Protein AF-A0A5P9XST9-F1 (afdb_monomer)

Structure (mmCIF, N/CA/C/O backbone):
data_AF-A0A5P9XST9-F1
#
_entry.id   AF-A0A5P9XST9-F1
#
loop_
_atom_site.group_PDB
_atom_site.id
_atom_site.type_symbol
_atom_site.label_atom_id
_atom_site.label_alt_id
_atom_site.label_comp_id
_atom_site.label_asym_id
_atom_site.label_entity_id
_atom_site.label_seq_id
_atom_site.pdbx_PDB_ins_code
_atom_site.Cartn_x
_atom_site.Cartn_y
_atom_site.Cartn_z
_atom_site.occupancy
_atom_site.B_iso_or_equiv
_atom_site.auth_seq_id
_atom_site.auth_comp_id
_atom_site.auth_asym_id
_atom_site.auth_atom_id
_atom_site.pdbx_PDB_model_num
ATOM 1 N N . MET A 1 1 ? 16.302 7.491 -11.126 1.00 57.56 1 MET A N 1
ATOM 2 C CA . MET A 1 1 ? 14.990 8.087 -11.489 1.00 57.56 1 MET A CA 1
ATOM 3 C C . MET A 1 1 ? 14.268 7.096 -12.395 1.00 57.56 1 MET A C 1
ATOM 5 O O . MET A 1 1 ? 14.955 6.496 -13.204 1.00 57.56 1 MET A O 1
ATOM 9 N N . LEU A 1 2 ? 12.957 6.870 -12.250 1.00 70.94 2 LEU A N 1
ATOM 10 C CA . LEU A 1 2 ? 12.174 5.710 -12.753 1.00 70.94 2 LEU A CA 1
ATOM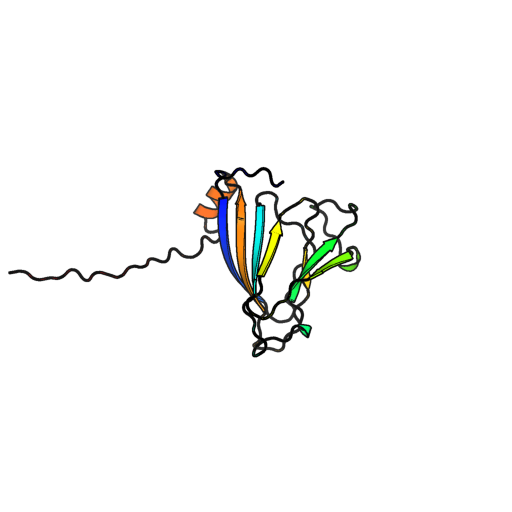 11 C C . LEU A 1 2 ? 12.176 5.443 -14.285 1.00 70.94 2 LEU A C 1
ATOM 13 O O . LEU A 1 2 ? 11.346 4.679 -14.777 1.00 70.94 2 LEU A O 1
ATOM 17 N N . GLY A 1 3 ? 13.077 6.047 -15.062 1.00 75.06 3 GLY A N 1
ATOM 18 C CA . GLY A 1 3 ? 13.187 5.858 -16.509 1.00 75.06 3 GLY A CA 1
ATOM 19 C C . GLY A 1 3 ? 11.955 6.357 -17.258 1.00 75.06 3 GLY A C 1
ATOM 20 O O . GLY A 1 3 ? 11.560 5.754 -18.251 1.00 75.06 3 GLY A O 1
ATOM 21 N N . LEU A 1 4 ? 11.301 7.395 -16.732 1.00 79.44 4 LEU A N 1
ATOM 22 C CA . LEU A 1 4 ? 10.129 8.027 -17.329 1.00 79.44 4 LEU A CA 1
ATOM 23 C C . LEU A 1 4 ? 10.521 9.398 -17.871 1.00 79.44 4 LEU A C 1
ATOM 25 O O . LEU A 1 4 ? 11.220 10.161 -17.207 1.00 79.44 4 LEU A O 1
ATOM 29 N N . THR A 1 5 ? 10.040 9.709 -19.066 1.00 82.00 5 THR A N 1
ATOM 30 C CA . THR A 1 5 ? 10.065 11.053 -19.652 1.00 82.00 5 THR A CA 1
ATOM 31 C C . THR A 1 5 ? 8.706 11.727 -19.460 1.00 82.00 5 THR A C 1
ATOM 33 O O . THR A 1 5 ? 7.706 11.053 -19.208 1.00 82.00 5 THR A O 1
ATOM 36 N N . SER A 1 6 ? 8.630 13.045 -19.660 1.00 80.44 6 SER A N 1
ATOM 37 C CA . SER A 1 6 ? 7.373 13.811 -19.573 1.00 80.44 6 SER A CA 1
ATOM 38 C 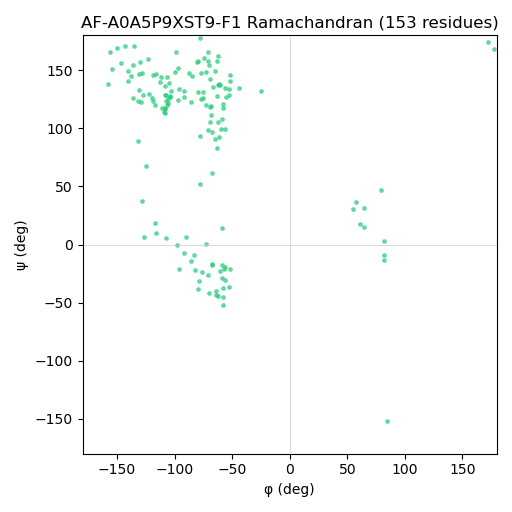C . SER A 1 6 ? 6.275 13.345 -20.540 1.00 80.44 6 SER A C 1
ATOM 40 O O . SER A 1 6 ? 5.108 13.660 -20.339 1.00 80.44 6 SER A O 1
ATOM 42 N N . ARG A 1 7 ? 6.634 12.585 -21.583 1.00 83.19 7 ARG A N 1
ATOM 43 C CA . ARG A 1 7 ? 5.706 12.028 -22.579 1.00 83.19 7 ARG A CA 1
ATOM 44 C C . ARG A 1 7 ? 5.494 10.522 -22.441 1.00 83.19 7 ARG A C 1
ATOM 46 O O . ARG A 1 7 ? 4.861 9.924 -23.305 1.00 83.19 7 ARG A O 1
ATOM 53 N N . THR A 1 8 ? 6.050 9.885 -21.409 1.00 81.44 8 THR A N 1
ATOM 54 C CA . THR A 1 8 ? 5.896 8.436 -21.244 1.00 81.44 8 THR A CA 1
ATOM 55 C C .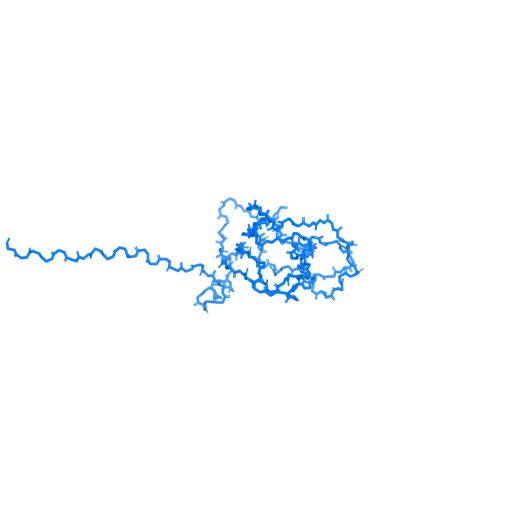 THR A 1 8 ? 4.442 8.109 -20.900 1.00 81.44 8 THR A C 1
ATOM 57 O O . THR A 1 8 ? 3.958 8.563 -19.862 1.00 81.44 8 THR A O 1
ATOM 60 N N . PRO A 1 9 ? 3.731 7.327 -21.732 1.00 84.25 9 PRO A N 1
ATOM 61 C CA . PRO A 1 9 ? 2.354 6.969 -21.440 1.00 84.25 9 PRO A CA 1
ATOM 62 C C . PRO A 1 9 ? 2.288 6.012 -20.248 1.00 84.25 9 PRO A C 1
ATOM 64 O O . PRO A 1 9 ? 3.105 5.096 -20.106 1.00 84.25 9 PRO A O 1
ATOM 67 N N . VAL A 1 10 ? 1.268 6.202 -19.415 1.00 86.06 10 VAL A N 1
ATOM 68 C CA . VAL A 1 10 ? 0.978 5.357 -18.254 1.00 86.06 10 VAL A CA 1
ATOM 69 C C . VAL A 1 10 ? -0.477 4.910 -18.285 1.00 86.06 10 VAL A C 1
ATOM 71 O O . VAL A 1 10 ? -1.349 5.634 -18.762 1.00 86.06 10 VAL A O 1
ATOM 74 N N . ILE A 1 11 ? -0.743 3.711 -17.772 1.00 86.06 11 ILE A N 1
ATOM 75 C CA . ILE A 1 11 ? -2.106 3.222 -17.539 1.00 86.06 11 ILE A CA 1
ATOM 76 C C . ILE A 1 11 ? -2.374 3.265 -16.041 1.00 86.06 11 ILE A C 1
ATOM 78 O O . ILE A 1 11 ? -1.625 2.678 -15.257 1.00 86.06 11 ILE A O 1
ATOM 82 N N . LEU A 1 12 ? -3.453 3.940 -15.651 1.00 88.56 12 LEU A N 1
ATOM 83 C CA . LEU A 1 12 ? -3.888 4.010 -14.263 1.00 88.56 12 LEU A CA 1
ATOM 84 C C . LEU A 1 12 ? -4.890 2.897 -13.972 1.00 88.56 12 LEU A C 1
ATOM 86 O O . LEU A 1 12 ? -5.901 2.774 -14.653 1.00 88.56 12 LEU A O 1
ATOM 90 N N . THR A 1 13 ? -4.617 2.116 -12.934 1.00 87.81 13 THR A N 1
ATOM 91 C CA . THR A 1 13 ? -5.583 1.177 -12.358 1.00 87.81 13 THR A CA 1
ATOM 92 C C . THR A 1 13 ? -6.115 1.772 -11.069 1.00 87.81 13 THR A C 1
ATOM 94 O O . THR A 1 13 ? -5.328 2.137 -10.197 1.00 87.81 13 THR A O 1
ATOM 97 N N . MET A 1 14 ? -7.434 1.860 -10.938 1.00 90.75 14 MET A N 1
ATOM 98 C CA . MET A 1 14 ? -8.092 2.567 -9.842 1.00 90.75 14 MET A CA 1
ATOM 99 C C . MET A 1 14 ? -9.101 1.656 -9.165 1.00 90.75 14 MET A C 1
ATOM 101 O O . MET A 1 14 ? -9.943 1.063 -9.835 1.00 90.75 14 MET A O 1
ATOM 105 N N . HIS A 1 15 ? -9.030 1.528 -7.844 1.00 90.25 15 HIS A N 1
ATOM 106 C CA . HIS A 1 15 ? -9.969 0.677 -7.122 1.00 90.25 15 HIS A CA 1
ATOM 107 C C . HIS A 1 15 ? -10.157 1.099 -5.668 1.00 90.25 15 HIS A C 1
ATOM 109 O O . HIS A 1 15 ? -9.245 1.611 -5.020 1.00 90.25 15 HIS A O 1
ATOM 115 N N . TRP A 1 16 ? -11.353 0.818 -5.157 1.00 94.62 16 TRP A N 1
ATOM 116 C CA . TRP A 1 16 ? -11.664 0.879 -3.735 1.00 94.62 16 TRP A CA 1
ATOM 117 C C . TRP A 1 16 ? -11.284 -0.429 -3.048 1.00 94.62 16 TRP A C 1
ATOM 119 O O . TRP A 1 16 ? -11.435 -1.514 -3.616 1.00 94.62 16 TRP A O 1
ATOM 129 N N . ARG A 1 17 ? -10.825 -0.331 -1.803 1.00 94.25 17 ARG A N 1
ATOM 130 C CA . ARG A 1 17 ? -10.638 -1.476 -0.915 1.00 94.25 17 ARG A CA 1
ATOM 131 C C . ARG A 1 17 ? -11.163 -1.136 0.474 1.00 94.25 17 ARG A C 1
ATOM 133 O O . ARG A 1 17 ? -10.732 -0.162 1.086 1.00 94.25 17 ARG A O 1
ATOM 140 N N . TYR A 1 18 ? -12.054 -1.996 0.953 1.00 95.69 18 TYR A N 1
ATOM 141 C CA . TYR A 1 18 ? -12.591 -1.998 2.308 1.00 95.69 18 TYR A CA 1
ATOM 142 C C . TYR A 1 18 ? -12.008 -3.216 3.020 1.00 95.69 18 TYR A C 1
ATOM 144 O O . TYR A 1 18 ? -12.249 -4.344 2.590 1.00 95.69 18 TYR A O 1
ATOM 152 N N . ALA A 1 19 ? -11.179 -3.002 4.040 1.00 96.44 19 ALA A N 1
ATOM 153 C CA . ALA A 1 19 ? -10.518 -4.092 4.755 1.00 96.44 19 ALA A CA 1
ATOM 154 C C . ALA A 1 19 ? -11.155 -4.279 6.145 1.00 96.44 19 ALA A C 1
ATOM 156 O O . ALA A 1 19 ? -11.154 -3.318 6.920 1.00 96.44 19 ALA A O 1
ATOM 157 N N . PRO A 1 20 ? -11.722 -5.463 6.451 1.00 96.62 20 PRO A N 1
ATOM 158 C CA . PRO A 1 20 ? -12.289 -5.764 7.764 1.00 96.62 20 PRO A CA 1
ATOM 159 C C . PRO A 1 20 ? -11.197 -6.094 8.793 1.00 96.62 20 PRO A C 1
ATOM 161 O O . PRO A 1 20 ? -10.014 -6.187 8.460 1.00 96.62 20 PRO A O 1
ATOM 164 N N . SER A 1 21 ? -11.617 -6.337 10.036 1.00 97.50 21 SER A N 1
ATOM 165 C CA . SER A 1 21 ? -10.762 -6.895 11.090 1.00 97.50 21 SER A CA 1
ATOM 166 C C . SER A 1 21 ? -10.062 -8.186 10.640 1.00 97.50 21 SER A C 1
ATOM 168 O O . SER A 1 21 ? -10.637 -9.001 9.917 1.00 97.50 21 SER A O 1
ATOM 170 N N . GLY A 1 22 ? -8.798 -8.347 11.026 1.00 96.00 22 GLY A N 1
ATOM 171 C CA . GLY A 1 22 ? -7.911 -9.437 10.618 1.00 96.00 22 GLY A CA 1
ATOM 172 C C . GLY A 1 22 ? -7.245 -9.256 9.250 1.00 96.00 22 GLY A C 1
ATOM 173 O O . GLY A 1 22 ? -6.288 -9.967 8.948 1.00 96.00 22 GLY A O 1
ATOM 174 N N . ALA A 1 23 ? -7.690 -8.306 8.419 1.00 96.69 23 ALA A N 1
ATOM 175 C CA . ALA A 1 23 ? -7.066 -8.074 7.122 1.00 96.69 23 ALA A CA 1
ATOM 176 C C . ALA A 1 23 ? -5.638 -7.528 7.275 1.00 96.69 23 ALA A C 1
ATOM 178 O O . ALA A 1 23 ? -5.380 -6.602 8.045 1.00 96.69 23 ALA A O 1
ATOM 179 N N . SER A 1 24 ? -4.718 -8.074 6.489 1.00 96.31 24 SER A N 1
ATOM 180 C CA . SER A 1 24 ? -3.319 -7.660 6.423 1.00 96.31 24 SER A CA 1
ATOM 181 C C . SER A 1 24 ? -2.768 -7.916 5.021 1.00 96.31 24 SER A C 1
ATOM 183 O O . SER A 1 24 ? -3.412 -8.561 4.187 1.00 96.31 24 SER A O 1
ATOM 185 N N . ILE A 1 25 ? -1.582 -7.381 4.741 1.00 95.50 25 ILE A N 1
ATOM 186 C CA . ILE A 1 25 ? -0.810 -7.740 3.551 1.00 95.50 25 ILE A CA 1
ATOM 187 C C . ILE A 1 25 ? 0.610 -8.028 4.017 1.00 95.50 25 ILE A C 1
ATOM 189 O O . ILE A 1 25 ? 1.224 -7.167 4.647 1.00 95.50 25 ILE A O 1
ATOM 193 N N . SER A 1 26 ? 1.107 -9.228 3.719 1.00 95.62 26 SER A N 1
ATOM 194 C CA . SER A 1 26 ? 2.472 -9.634 4.046 1.00 95.62 26 SER A CA 1
ATOM 195 C C . SER A 1 26 ? 3.504 -8.772 3.306 1.00 95.62 26 SER A C 1
ATOM 197 O O . SER A 1 26 ? 3.183 -8.190 2.260 1.00 95.62 26 SER A O 1
ATOM 199 N N . PRO A 1 27 ? 4.747 -8.693 3.808 1.00 96.88 27 PRO A N 1
ATOM 200 C CA . PRO A 1 27 ? 5.816 -8.002 3.107 1.00 96.88 27 PRO A CA 1
ATOM 201 C C . PRO A 1 27 ? 5.972 -8.486 1.666 1.00 96.88 27 PRO A C 1
ATOM 203 O O . PRO A 1 27 ? 6.045 -9.684 1.395 1.00 96.88 27 PRO A O 1
ATOM 206 N N . HIS A 1 28 ? 5.990 -7.545 0.728 1.00 96.31 28 HIS A N 1
ATOM 207 C CA . HIS A 1 28 ? 6.217 -7.833 -0.682 1.00 96.31 28 HIS A CA 1
ATOM 208 C C . HIS A 1 28 ? 6.764 -6.607 -1.410 1.00 96.31 28 HIS A C 1
ATOM 210 O O . HIS A 1 28 ? 6.689 -5.475 -0.926 1.00 96.31 28 HIS A O 1
ATOM 216 N N . THR A 1 29 ? 7.279 -6.841 -2.615 1.00 95.75 29 THR A N 1
ATOM 217 C CA . THR A 1 29 ? 7.539 -5.781 -3.588 1.00 95.75 29 THR A CA 1
ATOM 218 C C . THR A 1 29 ? 6.503 -5.838 -4.698 1.00 95.75 29 THR A C 1
ATOM 220 O O . THR A 1 29 ? 6.056 -6.905 -5.134 1.00 95.75 29 THR A O 1
ATOM 223 N N . ASP A 1 30 ? 6.123 -4.668 -5.193 1.00 94.25 30 ASP A N 1
ATOM 224 C CA . ASP A 1 30 ? 5.156 -4.584 -6.273 1.00 94.25 30 ASP A CA 1
ATOM 225 C C . ASP A 1 30 ? 5.750 -5.086 -7.603 1.00 94.25 30 ASP A C 1
ATOM 227 O O . ASP A 1 30 ? 6.962 -5.072 -7.833 1.00 94.25 30 ASP A O 1
ATOM 231 N N . ALA A 1 31 ? 4.895 -5.557 -8.516 1.00 91.00 31 ALA A N 1
ATOM 232 C CA . ALA A 1 31 ? 5.341 -6.064 -9.816 1.00 91.00 31 ALA A CA 1
ATOM 233 C C . ALA A 1 31 ? 6.023 -4.968 -10.660 1.00 91.00 31 ALA A C 1
ATOM 235 O O . ALA A 1 31 ? 5.455 -3.896 -10.808 1.00 91.00 31 ALA A O 1
ATOM 236 N N . ARG A 1 32 ? 7.142 -5.277 -11.339 1.00 90.50 32 ARG A N 1
ATOM 237 C CA . ARG A 1 32 ? 7.957 -4.333 -12.155 1.00 90.50 32 ARG A CA 1
ATOM 238 C C . ARG A 1 32 ? 7.224 -3.505 -13.216 1.00 90.50 32 ARG A C 1
ATOM 240 O O . ARG A 1 32 ? 7.732 -2.492 -13.689 1.00 90.50 32 ARG A O 1
ATOM 247 N N . ARG A 1 33 ? 6.043 -3.951 -13.650 1.00 88.88 33 ARG A N 1
ATOM 248 C CA . ARG A 1 33 ? 5.201 -3.170 -14.569 1.00 88.88 33 ARG A CA 1
ATOM 249 C C . ARG A 1 33 ? 4.580 -1.949 -13.887 1.00 88.88 33 ARG A C 1
ATOM 251 O O . ARG A 1 33 ? 4.247 -0.990 -14.572 1.00 88.88 33 ARG A O 1
ATOM 258 N N . LYS A 1 34 ? 4.399 -1.997 -12.567 1.00 91.81 34 LYS A N 1
ATOM 259 C CA . LYS A 1 34 ? 3.928 -0.879 -11.761 1.00 91.81 34 LYS A CA 1
ATOM 260 C C . LYS A 1 34 ? 5.083 0.098 -11.600 1.00 91.81 34 LYS A C 1
ATOM 262 O O . LYS A 1 34 ? 6.194 -0.295 -11.280 1.00 91.81 34 LYS A O 1
ATOM 267 N N . ILE A 1 35 ? 4.807 1.365 -11.848 1.00 93.75 35 ILE A N 1
ATOM 268 C CA . ILE A 1 35 ? 5.715 2.484 -11.598 1.00 93.75 35 ILE A CA 1
ATOM 269 C C . ILE A 1 35 ? 5.671 2.849 -10.113 1.00 93.75 35 ILE A C 1
ATOM 271 O O . ILE A 1 35 ? 6.692 3.187 -9.523 1.00 93.75 35 ILE A O 1
ATOM 275 N N . GLY A 1 36 ? 4.484 2.780 -9.518 1.00 94.50 36 GLY A N 1
ATOM 276 C CA . GLY A 1 36 ? 4.229 3.126 -8.130 1.00 94.50 36 GLY A CA 1
ATOM 277 C C . GLY A 1 36 ? 2.735 3.125 -7.829 1.00 94.50 36 GLY A C 1
ATOM 278 O O . GLY A 1 36 ? 1.904 2.971 -8.734 1.00 94.50 36 GLY A O 1
ATOM 279 N N . SER A 1 37 ? 2.420 3.312 -6.554 1.00 95.81 37 SER A N 1
ATOM 280 C CA . SER A 1 37 ? 1.059 3.273 -6.026 1.00 95.81 37 SER A CA 1
ATOM 281 C C . SER A 1 37 ? 0.799 4.504 -5.163 1.00 95.81 37 SER A C 1
ATOM 283 O O . SER A 1 37 ? 1.613 4.848 -4.307 1.00 95.81 37 SER A O 1
ATOM 285 N N . HIS A 1 38 ? -0.346 5.149 -5.379 1.00 97.38 38 HIS A N 1
ATOM 286 C CA . HIS A 1 38 ? -0.875 6.234 -4.557 1.00 97.38 38 HIS A CA 1
ATOM 287 C C . HIS A 1 38 ? -2.111 5.733 -3.819 1.00 97.38 38 HIS A C 1
ATOM 289 O O . HIS A 1 38 ? -3.100 5.338 -4.435 1.00 97.38 38 HIS A O 1
ATOM 295 N N . ILE A 1 39 ? -2.038 5.718 -2.497 1.00 97.56 39 ILE A N 1
ATOM 296 C CA . ILE A 1 39 ? -3.100 5.252 -1.613 1.00 97.56 39 ILE A CA 1
ATOM 297 C C . ILE A 1 39 ? -3.709 6.470 -0.936 1.00 97.56 39 ILE A C 1
ATOM 299 O O . ILE A 1 39 ? -3.003 7.216 -0.265 1.00 97.56 39 ILE A O 1
ATOM 303 N N . PHE A 1 40 ? -5.011 6.653 -1.090 1.00 97.50 40 PHE A N 1
ATOM 304 C CA . PHE A 1 40 ? -5.791 7.684 -0.421 1.00 97.50 40 PHE A CA 1
ATOM 305 C C . PHE A 1 40 ? -6.579 7.049 0.716 1.00 97.50 40 PHE A C 1
ATOM 307 O O . PHE A 1 40 ? -7.233 6.022 0.516 1.00 97.50 40 PHE A O 1
ATOM 314 N N . TYR A 1 41 ? -6.518 7.663 1.891 1.00 97.12 41 TYR A N 1
ATOM 315 C CA . TYR A 1 41 ? -7.163 7.174 3.098 1.00 97.12 41 TYR A CA 1
ATOM 316 C C . TYR A 1 41 ? -8.423 7.977 3.401 1.00 97.12 41 TYR A C 1
ATOM 318 O O . TYR A 1 41 ? -8.386 9.205 3.461 1.00 97.12 41 TYR A O 1
ATOM 326 N N . PHE A 1 42 ? -9.533 7.265 3.590 1.00 96.81 42 PHE A N 1
ATOM 327 C CA . PHE A 1 42 ? -10.871 7.849 3.730 1.00 96.81 42 PHE A CA 1
ATOM 328 C C . PHE A 1 42 ? -11.508 7.597 5.097 1.00 96.81 42 PHE A C 1
ATOM 330 O O . PHE A 1 42 ? -12.693 7.863 5.274 1.00 96.81 42 PHE A O 1
ATOM 337 N N . ASN A 1 43 ? -10.744 7.073 6.052 1.00 96.25 43 ASN A N 1
ATOM 338 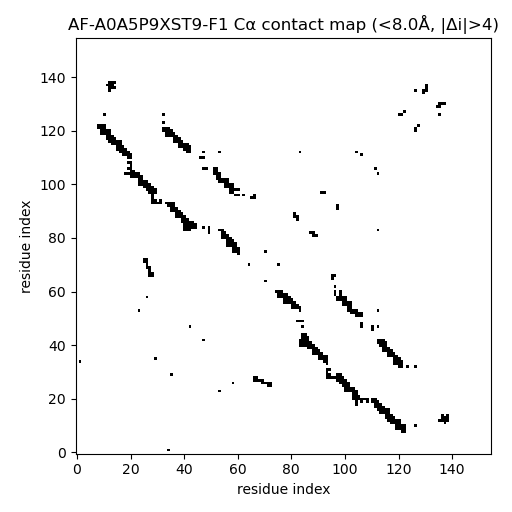C CA . ASN A 1 43 ? -11.189 6.980 7.432 1.00 96.25 43 ASN A CA 1
ATOM 339 C C . ASN A 1 43 ? -11.084 8.340 8.132 1.00 96.25 43 ASN A C 1
ATOM 341 O O . ASN A 1 43 ? -10.187 9.148 7.847 1.00 96.25 43 ASN A O 1
ATOM 345 N N . THR A 1 44 ? -11.997 8.580 9.062 1.00 95.88 44 THR A N 1
ATOM 346 C CA . THR A 1 44 ? -12.073 9.802 9.858 1.00 95.88 44 THR A CA 1
ATOM 347 C C . THR A 1 44 ? -12.007 9.458 11.347 1.00 95.88 44 THR A C 1
ATOM 349 O O . THR A 1 44 ? -12.240 8.307 11.717 1.00 95.88 44 THR A O 1
ATOM 352 N N . PRO A 1 45 ? -11.656 10.412 12.228 1.00 95.50 45 PRO A N 1
ATOM 353 C CA . PRO A 1 45 ? -11.617 10.148 13.667 1.00 95.50 45 PRO A CA 1
ATOM 354 C C . PRO A 1 45 ? -12.954 9.655 14.243 1.00 95.50 45 PRO A C 1
ATOM 356 O O . PRO A 1 45 ? -12.970 9.042 15.302 1.00 95.50 45 PRO A O 1
ATOM 359 N N . GLU A 1 46 ? -14.070 9.911 13.555 1.00 94.31 46 GLU A N 1
ATOM 360 C CA . GLU A 1 46 ? -15.401 9.442 13.944 1.00 94.31 46 GLU A CA 1
ATOM 361 C C . GLU A 1 46 ? -15.634 7.951 13.646 1.00 94.31 46 GLU A C 1
ATOM 363 O O . GLU A 1 46 ? -16.507 7.346 14.264 1.00 94.31 46 GLU A O 1
ATOM 368 N N . ASP A 1 47 ? -14.897 7.356 12.699 1.00 93.75 47 ASP A N 1
ATOM 369 C CA . ASP A 1 47 ? -15.115 5.979 12.230 1.00 93.75 47 ASP A CA 1
ATOM 370 C C . ASP A 1 47 ? -13.868 5.085 12.271 1.00 93.75 47 ASP A C 1
ATOM 372 O O . ASP A 1 47 ? -13.886 3.951 11.773 1.00 93.75 47 ASP A O 1
ATOM 376 N N . TRP A 1 48 ? -12.771 5.582 12.839 1.00 96.62 48 TRP A N 1
ATOM 377 C CA . TRP A 1 48 ? -11.518 4.851 12.908 1.00 96.62 48 TRP A CA 1
ATOM 378 C C . TRP A 1 48 ? -10.599 5.351 14.016 1.00 96.62 48 TRP A C 1
ATOM 380 O O . TRP A 1 48 ? -10.367 6.549 14.169 1.00 96.62 48 TRP A O 1
ATOM 390 N N . GLU A 1 49 ? -9.970 4.410 14.712 1.00 96.69 49 GLU A N 1
ATOM 391 C CA . GLU A 1 49 ? -8.863 4.690 15.622 1.00 96.69 49 GLU A CA 1
ATOM 392 C C . GLU A 1 49 ? -7.551 4.188 15.006 1.00 96.69 49 GLU A C 1
ATOM 394 O O . GLU A 1 49 ? -7.437 3.027 14.617 1.00 96.69 49 GLU A O 1
ATOM 399 N N . GLU A 1 50 ? -6.515 5.032 14.949 1.00 94.50 50 GLU A N 1
ATOM 400 C CA . GLU A 1 50 ? -5.196 4.639 14.407 1.00 94.50 50 GLU A CA 1
ATOM 401 C C . GLU A 1 50 ? -4.594 3.412 15.108 1.00 94.50 50 GLU A C 1
ATOM 403 O O . GLU A 1 50 ? -3.883 2.618 14.486 1.00 94.50 50 GLU A O 1
ATOM 408 N N . ALA A 1 51 ? -4.902 3.228 16.395 1.00 96.69 51 ALA A N 1
ATOM 409 C CA . ALA A 1 51 ? -4.457 2.077 17.174 1.00 96.69 51 ALA A CA 1
ATOM 410 C C . ALA A 1 51 ? -4.963 0.738 16.605 1.00 96.69 51 ALA A C 1
ATOM 412 O O . ALA A 1 51 ? -4.313 -0.286 16.809 1.00 96.69 51 ALA A O 1
ATOM 413 N N . TRP A 1 52 ? -6.057 0.737 15.834 1.00 97.62 52 TRP A N 1
ATOM 414 C CA . TRP A 1 52 ? -6.597 -0.459 15.179 1.00 97.62 52 TRP A CA 1
ATOM 415 C C . TRP A 1 52 ? -5.763 -0.935 13.985 1.00 97.62 52 TRP A C 1
ATOM 417 O O . TRP A 1 52 ? -6.112 -1.926 13.349 1.00 97.62 52 TRP A O 1
ATOM 427 N N . GLY A 1 53 ? -4.660 -0.268 13.651 1.00 97.00 53 GLY A N 1
ATOM 428 C CA . GLY A 1 53 ? -3.757 -0.723 12.603 1.00 97.00 53 GLY A CA 1
ATOM 429 C C . GLY A 1 53 ? -4.190 -0.295 11.199 1.00 97.00 53 GLY A C 1
ATOM 430 O O . GLY A 1 53 ? -4.830 0.737 10.998 1.00 97.00 53 GLY A O 1
ATOM 431 N N . GLY A 1 54 ? -3.818 -1.087 10.190 1.00 96.69 54 GLY A N 1
ATOM 432 C CA . GLY A 1 54 ? -4.107 -0.777 8.790 1.00 96.69 54 GLY A CA 1
ATOM 433 C C . GLY A 1 54 ? -3.135 0.206 8.130 1.00 96.69 54 GLY A C 1
ATOM 434 O O . GLY A 1 54 ? -3.314 0.561 6.963 1.00 96.69 54 GLY A O 1
ATOM 435 N N . GLN A 1 55 ? -2.087 0.655 8.813 1.00 97.56 55 GLN A N 1
ATOM 436 C CA . GLN A 1 55 ? -1.061 1.477 8.181 1.00 97.56 55 GLN A CA 1
ATOM 437 C C . GLN A 1 55 ? -0.380 0.689 7.052 1.00 97.56 55 GLN A C 1
ATOM 439 O O . GLN A 1 55 ? -0.082 -0.499 7.194 1.00 97.56 55 GLN A O 1
ATOM 444 N N . THR A 1 56 ? -0.135 1.352 5.922 1.00 97.69 56 THR A N 1
ATOM 445 C CA . THR A 1 56 ? 0.833 0.869 4.933 1.00 97.69 56 THR A CA 1
ATOM 446 C C . THR A 1 56 ? 2.224 1.152 5.476 1.00 97.69 56 THR A C 1
ATOM 448 O O . THR A 1 56 ? 2.527 2.288 5.839 1.00 97.69 56 THR A O 1
ATOM 451 N N . LEU A 1 57 ? 3.048 0.118 5.537 1.00 97.56 57 LEU A N 1
ATOM 452 C CA . LEU A 1 57 ? 4.380 0.157 6.122 1.00 97.56 57 LEU A CA 1
ATOM 453 C C . LEU A 1 57 ? 5.424 0.161 5.015 1.00 97.56 57 LEU A C 1
ATOM 455 O O . LEU A 1 57 ? 5.280 -0.578 4.042 1.00 97.56 57 LEU A O 1
ATOM 459 N N . VAL A 1 58 ? 6.468 0.966 5.184 1.00 97.31 58 VAL A N 1
ATOM 460 C CA . VAL A 1 58 ? 7.701 0.896 4.398 1.00 97.31 58 VAL A CA 1
ATOM 461 C C . VAL A 1 58 ? 8.693 0.084 5.199 1.00 97.31 58 VAL A C 1
ATOM 463 O O . VAL A 1 58 ? 8.979 0.405 6.354 1.00 97.31 58 VAL A O 1
ATOM 466 N N . LEU A 1 59 ? 9.200 -0.967 4.576 1.00 97.31 59 LEU A N 1
ATOM 467 C CA . LEU A 1 59 ? 10.082 -1.928 5.206 1.00 97.31 59 LEU A CA 1
ATOM 468 C C . LEU A 1 59 ? 11.447 -1.891 4.522 1.00 97.31 59 LEU A C 1
ATOM 470 O O . LEU A 1 59 ? 11.548 -1.639 3.324 1.00 97.31 59 LEU A O 1
ATOM 474 N N . ASP A 1 60 ? 12.488 -2.123 5.306 1.00 95.62 60 ASP A N 1
ATOM 475 C CA . ASP A 1 60 ? 13.876 -2.153 4.869 1.00 95.62 60 ASP A CA 1
ATOM 476 C C . ASP A 1 60 ? 14.455 -3.543 5.141 1.00 95.62 60 ASP A C 1
ATOM 478 O O . ASP A 1 60 ? 14.416 -4.039 6.272 1.00 95.62 60 ASP A O 1
ATOM 482 N N . ASP A 1 61 ? 14.961 -4.173 4.086 1.00 94.69 61 ASP A N 1
ATOM 483 C CA . ASP A 1 61 ? 15.600 -5.481 4.129 1.00 94.69 61 ASP A CA 1
ATOM 484 C C . ASP A 1 61 ? 17.116 -5.407 4.332 1.00 94.69 61 ASP A C 1
ATOM 486 O O . ASP A 1 61 ? 17.751 -6.448 4.509 1.00 94.69 61 ASP A O 1
ATOM 490 N N . GLY A 1 62 ? 17.713 -4.211 4.305 1.00 93.50 62 GLY A N 1
ATOM 491 C CA . GLY A 1 62 ? 19.162 -4.034 4.341 1.00 93.50 62 GLY A CA 1
ATOM 492 C C . GLY A 1 62 ? 19.867 -4.768 3.200 1.00 93.50 62 GLY A C 1
ATOM 493 O O . GLY A 1 62 ? 20.915 -5.370 3.431 1.00 93.50 62 GLY A O 1
ATOM 494 N N . ASP A 1 63 ? 19.243 -4.796 2.016 1.00 90.19 63 ASP A N 1
ATOM 495 C CA . ASP A 1 63 ? 19.722 -5.470 0.801 1.00 90.19 63 ASP A CA 1
ATOM 496 C C . ASP A 1 63 ? 19.891 -6.999 0.930 1.00 90.19 63 ASP A C 1
ATOM 498 O O . ASP A 1 63 ? 20.567 -7.638 0.120 1.00 90.19 63 ASP A O 1
ATOM 502 N N . LYS A 1 64 ? 19.271 -7.620 1.943 1.00 92.56 64 LYS A N 1
ATOM 503 C CA . LYS A 1 64 ? 19.400 -9.065 2.203 1.00 92.56 64 LYS A CA 1
ATOM 504 C C . LYS A 1 64 ? 18.544 -9.928 1.287 1.00 92.56 64 LYS A C 1
ATOM 506 O O . LYS A 1 64 ? 18.903 -11.077 1.024 1.00 92.56 64 LYS A O 1
ATOM 511 N N . TRP A 1 65 ? 17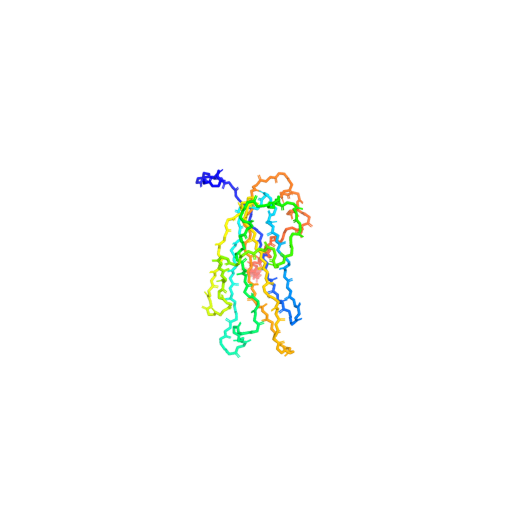.390 -9.424 0.853 1.00 92.62 65 TRP A N 1
ATOM 512 C CA . TRP A 1 65 ? 16.367 -10.244 0.219 1.00 92.62 65 TRP A CA 1
ATOM 513 C C . TRP A 1 65 ? 16.186 -9.885 -1.251 1.00 92.62 65 TRP A C 1
ATOM 515 O O . TRP A 1 65 ? 16.157 -8.727 -1.657 1.00 92.62 65 TRP A O 1
ATOM 525 N N . SER A 1 66 ? 16.005 -10.910 -2.084 1.00 92.62 66 SER A N 1
ATOM 526 C CA . SER A 1 66 ? 15.589 -10.683 -3.464 1.00 92.62 66 SER A CA 1
ATOM 527 C C . SER A 1 66 ? 14.122 -10.251 -3.496 1.00 92.62 66 SER A C 1
ATOM 529 O O . SER A 1 66 ? 13.303 -10.749 -2.728 1.00 92.62 66 SER A O 1
ATOM 531 N N . ARG A 1 67 ? 13.731 -9.419 -4.462 1.00 91.44 67 ARG A N 1
ATOM 532 C CA . ARG A 1 67 ? 12.341 -8.943 -4.612 1.00 91.44 67 ARG A CA 1
ATOM 533 C C . ARG A 1 67 ? 11.265 -10.038 -4.748 1.00 91.44 67 ARG A C 1
ATOM 535 O O . ARG A 1 67 ? 10.077 -9.743 -4.640 1.00 91.44 67 ARG A O 1
ATOM 542 N N . HIS A 1 68 ? 11.673 -11.259 -5.106 1.00 89.75 68 HIS A N 1
ATOM 543 C CA . HIS A 1 68 ? 10.810 -12.433 -5.284 1.00 89.75 68 HIS A CA 1
ATOM 544 C C . HIS A 1 68 ? 10.787 -13.349 -4.051 1.00 89.75 68 HIS A C 1
ATOM 546 O O . HIS A 1 68 ? 10.108 -14.374 -4.071 1.00 89.75 68 HIS A O 1
ATOM 552 N N . SER A 1 69 ? 11.526 -12.987 -3.004 1.00 92.06 69 SER A N 1
ATOM 553 C CA . SER A 1 69 ? 11.496 -13.649 -1.707 1.00 92.06 69 SER A CA 1
ATOM 554 C C . SER A 1 69 ? 10.184 -13.352 -0.968 1.00 92.06 69 SER A C 1
ATOM 556 O O . SER A 1 69 ? 9.447 -12.430 -1.322 1.00 92.06 69 SER A O 1
ATOM 558 N N . ALA A 1 70 ? 9.913 -14.132 0.076 1.00 90.00 70 ALA A N 1
ATOM 559 C CA . ALA A 1 70 ? 8.781 -13.946 0.980 1.00 90.00 70 ALA A CA 1
ATOM 560 C C . ALA A 1 70 ? 9.290 -13.854 2.432 1.00 90.00 70 ALA A C 1
ATOM 562 O O . ALA A 1 70 ? 9.095 -14.802 3.188 1.00 90.00 70 ALA A O 1
ATOM 563 N N . PRO A 1 71 ? 10.024 -12.781 2.792 1.00 93.38 71 PRO A N 1
ATOM 564 C CA . PRO A 1 71 ? 10.502 -12.591 4.158 1.00 93.38 71 PRO A CA 1
ATOM 565 C C . PRO A 1 71 ? 9.332 -12.389 5.123 1.00 93.38 71 PRO A C 1
ATOM 567 O O . PRO A 1 71 ? 8.300 -11.812 4.753 1.00 93.38 71 PRO A O 1
ATOM 570 N N . ASP A 1 72 ? 9.514 -12.817 6.370 1.00 92.94 72 ASP A N 1
ATOM 571 C CA . ASP A 1 72 ? 8.559 -12.518 7.425 1.00 92.94 72 ASP A CA 1
ATOM 572 C C . ASP A 1 72 ? 8.687 -11.057 7.865 1.00 92.94 72 ASP A C 1
ATOM 574 O O . ASP A 1 72 ? 9.699 -10.385 7.656 1.00 92.94 72 ASP A O 1
ATOM 578 N N . TYR A 1 73 ? 7.643 -10.539 8.514 1.00 92.00 73 TYR A N 1
ATOM 579 C CA . TYR A 1 73 ? 7.658 -9.165 9.019 1.00 92.00 73 TYR A CA 1
ATOM 580 C C . TYR A 1 73 ? 8.821 -8.914 9.992 1.00 92.00 73 TYR A C 1
ATOM 582 O O . TYR A 1 73 ? 9.427 -7.849 9.960 1.00 92.00 73 TYR A O 1
ATOM 590 N N . SER A 1 74 ? 9.153 -9.901 10.832 1.00 93.12 74 SER A N 1
ATOM 591 C CA . SER A 1 74 ? 10.253 -9.826 11.802 1.00 93.12 74 SER A CA 1
ATOM 592 C C . SER A 1 74 ? 11.643 -9.768 11.169 1.00 93.12 74 SER A C 1
ATOM 594 O O . SER A 1 74 ? 12.589 -9.371 11.845 1.00 93.12 74 SER A O 1
ATOM 596 N N . ASP A 1 75 ? 11.774 -10.142 9.895 1.00 93.56 75 ASP A N 1
ATOM 597 C CA . ASP A 1 75 ? 13.050 -10.107 9.172 1.00 93.56 75 ASP A CA 1
ATOM 598 C C . ASP A 1 75 ? 13.369 -8.717 8.609 1.00 93.56 75 ASP A C 1
ATOM 600 O O . ASP A 1 75 ? 14.470 -8.486 8.100 1.00 93.56 75 ASP A O 1
ATOM 604 N N . LEU A 1 76 ? 12.401 -7.800 8.670 1.00 95.19 76 LEU A N 1
ATOM 605 C CA . LEU A 1 76 ? 12.461 -6.486 8.056 1.00 95.19 76 LEU A CA 1
ATOM 606 C C . LEU A 1 76 ? 12.359 -5.390 9.110 1.00 95.19 76 LEU A C 1
ATOM 608 O O . LEU A 1 76 ? 11.640 -5.494 10.104 1.00 95.19 76 LEU A O 1
ATOM 612 N N . ARG A 1 77 ? 13.060 -4.288 8.865 1.00 96.38 77 ARG A N 1
ATOM 613 C CA . ARG A 1 77 ? 12.996 -3.111 9.726 1.00 96.38 77 ARG A CA 1
ATOM 614 C C . ARG A 1 77 ? 11.918 -2.165 9.220 1.00 96.38 77 ARG A C 1
ATOM 616 O O . ARG A 1 77 ? 11.906 -1.814 8.045 1.00 96.38 77 ARG A O 1
ATOM 623 N N . GLU A 1 78 ? 11.051 -1.689 10.106 1.00 96.19 78 GLU A N 1
ATOM 624 C CA . GLU A 1 78 ? 10.121 -0.615 9.761 1.00 96.19 78 GLU A CA 1
ATOM 625 C C . GLU A 1 78 ? 10.895 0.696 9.555 1.00 96.19 78 GLU A C 1
ATOM 627 O O . GLU A 1 78 ? 11.567 1.196 10.460 1.00 96.19 78 GLU A O 1
ATOM 632 N N . ALA A 1 79 ? 10.829 1.236 8.340 1.00 95.31 79 ALA A N 1
ATOM 633 C CA . ALA A 1 79 ? 11.433 2.514 7.974 1.00 95.31 79 ALA A CA 1
ATOM 634 C C . ALA A 1 79 ? 10.424 3.670 8.043 1.00 95.31 79 ALA A C 1
ATOM 636 O O . ALA A 1 79 ? 10.816 4.831 8.158 1.00 95.31 79 ALA A O 1
ATOM 637 N N . GLY A 1 80 ? 9.128 3.363 7.978 1.00 95.12 80 GLY A N 1
ATOM 638 C CA . GLY A 1 80 ? 8.060 4.335 8.153 1.00 95.12 80 GLY A CA 1
ATOM 639 C C . GLY A 1 80 ? 6.676 3.725 7.975 1.00 95.12 80 GLY A C 1
ATOM 640 O O . GLY A 1 80 ? 6.525 2.615 7.467 1.00 95.12 80 GLY A O 1
ATOM 641 N N . ALA A 1 81 ? 5.658 4.490 8.352 1.00 96.44 81 ALA A N 1
ATOM 642 C CA . ALA A 1 81 ? 4.263 4.087 8.270 1.00 96.44 81 ALA A CA 1
ATOM 643 C C . ALA A 1 81 ? 3.395 5.240 7.758 1.00 96.44 81 ALA A C 1
ATOM 645 O O . ALA A 1 81 ? 3.632 6.412 8.057 1.00 96.44 81 ALA A O 1
ATOM 646 N N . SER A 1 82 ? 2.365 4.909 6.986 1.00 96.81 82 SER A N 1
ATOM 647 C CA . SER A 1 82 ? 1.309 5.856 6.637 1.00 96.81 82 SER A CA 1
ATOM 648 C C . SER A 1 82 ? 0.431 6.172 7.846 1.00 96.81 82 SER A C 1
ATOM 650 O O . SER A 1 82 ? 0.245 5.315 8.703 1.00 96.81 82 SER A O 1
ATOM 652 N N . GLN A 1 83 ? -0.258 7.307 7.813 1.00 95.31 83 GLN A N 1
ATOM 653 C CA . GLN A 1 83 ? -1.409 7.565 8.676 1.00 95.31 83 GLN A CA 1
ATOM 654 C C . GLN A 1 83 ? -2.708 7.243 7.915 1.00 95.31 83 GLN A C 1
ATOM 656 O O . GLN A 1 83 ? -2.843 7.620 6.750 1.00 95.31 83 GLN A O 1
ATOM 661 N N . VAL A 1 84 ? -3.627 6.522 8.560 1.00 92.88 84 VAL A N 1
ATOM 662 C CA . VAL A 1 84 ? -4.902 6.027 8.007 1.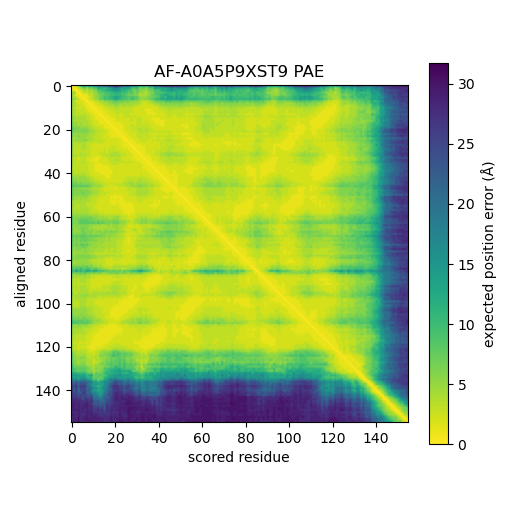00 92.88 84 VAL A CA 1
ATOM 663 C C . VAL A 1 84 ? -6.029 7.067 8.119 1.00 92.88 84 VAL A C 1
ATOM 665 O O . VAL A 1 84 ? -7.049 6.946 7.448 1.00 92.88 84 VAL A O 1
ATOM 668 N N . LEU A 1 85 ? -5.851 8.115 8.922 1.00 94.31 85 LEU A N 1
ATOM 669 C CA . LEU A 1 85 ? -6.852 9.155 9.159 1.00 94.31 85 LEU A CA 1
ATOM 670 C C . LEU A 1 85 ? -6.693 10.424 8.308 1.00 94.31 85 LEU A C 1
ATOM 672 O O . LEU A 1 85 ? -5.586 10.872 7.999 1.00 94.31 85 LEU A O 1
ATOM 676 N N . GLY A 1 86 ? -7.829 11.087 8.066 1.00 84.06 86 GLY A N 1
ATOM 677 C CA . GLY A 1 86 ? -7.886 12.535 7.840 1.00 84.06 86 GLY A CA 1
ATOM 678 C C . GLY A 1 86 ? -7.484 12.989 6.439 1.00 84.06 86 GLY A C 1
ATOM 679 O O . GLY A 1 86 ? -6.702 13.928 6.306 1.00 84.06 86 GLY A O 1
ATOM 680 N N . ASN A 1 87 ? -8.004 12.328 5.397 1.00 87.75 87 ASN A N 1
ATOM 681 C CA . ASN A 1 87 ? -7.745 12.663 3.988 1.00 87.75 87 ASN A CA 1
ATOM 682 C C . ASN A 1 87 ? -6.245 12.701 3.634 1.00 87.75 87 ASN A C 1
ATOM 684 O O . ASN A 1 87 ? -5.781 13.467 2.786 1.00 87.75 87 ASN A O 1
ATOM 688 N N . ARG A 1 88 ? -5.456 11.879 4.325 1.00 95.12 88 ARG A N 1
ATOM 689 C CA . ARG A 1 88 ? -4.044 11.699 4.016 1.00 95.12 88 ARG A CA 1
ATOM 690 C C . ARG A 1 88 ? -3.898 10.745 2.849 1.00 95.12 88 ARG A C 1
ATOM 692 O O . ARG A 1 88 ? -4.763 9.920 2.554 1.00 95.12 88 ARG A O 1
ATOM 699 N N . SER A 1 89 ? -2.766 10.856 2.174 1.00 97.19 89 SER A N 1
ATOM 700 C CA . SER A 1 89 ? -2.410 9.921 1.124 1.00 97.19 89 SER A CA 1
ATOM 701 C C . SER A 1 89 ? -0.949 9.519 1.237 1.00 97.19 89 SER A C 1
ATOM 703 O O . SER A 1 89 ? -0.134 10.233 1.821 1.00 97.19 89 SER A O 1
ATOM 705 N N . PHE A 1 90 ? -0.639 8.340 0.717 1.00 97.06 90 PHE A N 1
ATOM 706 C CA . PHE A 1 90 ? 0.680 7.741 0.765 1.00 97.06 90 PHE A CA 1
ATOM 707 C C . PHE A 1 90 ? 1.080 7.308 -0.642 1.00 97.06 90 PHE A C 1
ATOM 709 O O . PHE A 1 90 ? 0.359 6.543 -1.284 1.00 97.06 90 PHE A O 1
ATOM 716 N N . LEU A 1 91 ? 2.205 7.822 -1.129 1.00 96.06 91 LEU A N 1
ATOM 717 C CA . LEU A 1 91 ? 2.716 7.567 -2.471 1.00 96.06 91 LEU A CA 1
ATOM 718 C C . LEU A 1 91 ? 4.114 6.973 -2.365 1.00 96.06 91 LEU A C 1
ATOM 720 O O . LEU A 1 91 ? 4.984 7.540 -1.710 1.00 96.06 91 LEU A O 1
ATOM 724 N N . PHE A 1 92 ? 4.335 5.863 -3.056 1.00 94.94 92 PHE A N 1
ATOM 725 C CA . PHE A 1 92 ? 5.654 5.259 -3.163 1.00 94.94 92 PHE A CA 1
ATOM 726 C C . PHE A 1 92 ? 5.900 4.733 -4.573 1.00 94.94 92 PHE A C 1
ATOM 728 O O . PHE A 1 92 ? 4.982 4.336 -5.298 1.00 94.94 92 PHE A O 1
ATOM 735 N N . ALA A 1 93 ? 7.171 4.754 -4.963 1.00 94.44 93 ALA A N 1
ATOM 736 C CA . ALA A 1 93 ? 7.629 4.209 -6.226 1.00 94.44 93 ALA A CA 1
ATOM 737 C C . ALA A 1 93 ? 7.953 2.720 -6.086 1.00 94.44 93 ALA A C 1
ATOM 739 O O . ALA A 1 93 ? 8.441 2.273 -5.049 1.00 94.44 93 ALA A O 1
ATOM 740 N N . GLN A 1 94 ? 7.733 1.965 -7.157 1.00 93.56 94 GLN A N 1
ATOM 741 C CA . GLN A 1 94 ? 8.179 0.583 -7.237 1.00 93.56 94 GLN A CA 1
ATOM 742 C C . GLN A 1 94 ? 9.684 0.552 -7.528 1.00 93.56 94 GLN A C 1
ATOM 744 O O . GLN A 1 94 ? 10.164 1.119 -8.510 1.00 93.56 94 GLN A O 1
ATOM 749 N N . THR A 1 95 ? 10.416 -0.145 -6.668 1.00 91.81 95 THR A N 1
ATOM 750 C CA . THR A 1 95 ? 11.834 -0.495 -6.817 1.00 91.81 95 THR A CA 1
ATOM 751 C C . THR A 1 95 ? 12.039 -1.961 -6.431 1.00 91.81 95 THR A C 1
ATOM 753 O O . THR A 1 95 ? 11.126 -2.608 -5.903 1.00 91.81 95 THR A O 1
ATOM 756 N N . ASP A 1 96 ? 13.231 -2.503 -6.675 1.00 90.25 96 ASP A N 1
ATOM 757 C CA . ASP A 1 96 ? 13.553 -3.875 -6.264 1.00 90.25 96 ASP A CA 1
ATOM 758 C C . ASP A 1 96 ? 13.625 -4.039 -4.727 1.00 90.25 96 ASP A C 1
ATOM 760 O O . ASP A 1 96 ? 13.433 -5.153 -4.255 1.00 90.25 96 ASP A O 1
ATOM 764 N N . HIS A 1 97 ? 13.744 -2.938 -3.968 1.00 91.44 97 HIS A N 1
ATOM 765 C CA . HIS A 1 97 ? 13.751 -2.898 -2.492 1.00 91.44 97 HIS A CA 1
ATOM 766 C C . HIS A 1 97 ? 12.569 -2.103 -1.905 1.00 91.44 97 HIS A C 1
ATOM 768 O O . HIS A 1 97 ? 12.598 -1.662 -0.763 1.00 91.44 97 HIS A O 1
ATOM 774 N N . SER A 1 98 ? 11.507 -1.880 -2.688 1.00 93.38 98 SER A N 1
ATOM 775 C CA . SER A 1 98 ? 10.289 -1.179 -2.235 1.00 93.38 98 SER A CA 1
ATOM 776 C C . SER A 1 98 ? 9.390 -2.091 -1.392 1.00 93.38 98 SER A C 1
ATOM 778 O O . SER A 1 98 ? 8.206 -2.278 -1.695 1.00 93.38 98 SER A O 1
ATOM 780 N N . TRP A 1 99 ? 9.971 -2.720 -0.370 1.00 96.88 99 TRP A N 1
ATOM 781 C CA . TRP A 1 99 ? 9.259 -3.617 0.525 1.00 96.88 99 TRP A CA 1
ATOM 782 C C . TRP A 1 99 ? 8.187 -2.849 1.283 1.00 96.88 99 TRP A C 1
ATOM 784 O O . TRP A 1 99 ? 8.435 -1.807 1.893 1.00 96.88 99 TRP A O 1
ATOM 794 N N . HIS A 1 100 ? 6.971 -3.371 1.225 1.00 97.38 100 HIS A N 1
ATOM 795 C CA . HIS A 1 100 ? 5.853 -2.801 1.946 1.00 97.38 100 HIS A CA 1
ATOM 796 C C . HIS A 1 100 ? 4.879 -3.880 2.398 1.00 97.38 100 HIS A C 1
ATOM 798 O O . HIS A 1 100 ? 4.806 -4.976 1.839 1.00 97.38 100 HIS A O 1
ATOM 804 N N . ALA A 1 101 ? 4.132 -3.544 3.438 1.00 97.31 101 ALA A N 1
ATOM 805 C CA . ALA A 1 101 ? 3.129 -4.398 4.054 1.00 97.31 101 ALA A CA 1
ATOM 806 C C . ALA A 1 101 ? 1.937 -3.549 4.501 1.00 97.31 101 ALA A C 1
ATOM 808 O O . ALA A 1 101 ? 1.992 -2.317 4.494 1.00 97.31 101 ALA A O 1
ATOM 809 N N . VAL A 1 102 ? 0.858 -4.206 4.917 1.00 97.06 102 VAL A N 1
ATOM 810 C CA . VAL A 1 102 ? -0.232 -3.546 5.643 1.00 97.06 102 VAL A CA 1
ATOM 811 C C . VAL A 1 102 ? -0.308 -4.158 7.028 1.00 97.06 102 VAL A C 1
ATOM 813 O O . VAL A 1 102 ? -0.542 -5.365 7.151 1.00 97.06 102 VAL A O 1
ATOM 816 N N . LYS A 1 103 ? -0.126 -3.318 8.054 1.00 96.25 103 LYS A N 1
ATOM 817 C CA . LYS A 1 103 ? -0.277 -3.718 9.454 1.00 96.25 103 LYS A CA 1
ATOM 818 C C . LYS A 1 103 ? -1.669 -4.305 9.657 1.00 96.25 103 LYS A C 1
ATOM 820 O O . LYS A 1 103 ? -2.648 -3.727 9.181 1.00 96.25 103 LYS A O 1
ATOM 825 N N . ALA A 1 104 ? -1.748 -5.436 10.355 1.00 96.94 104 ALA A N 1
ATOM 826 C CA . ALA A 1 104 ? -3.010 -6.127 10.582 1.00 96.94 104 ALA A CA 1
ATOM 827 C C . ALA A 1 104 ? -4.065 -5.185 11.177 1.00 96.94 104 ALA A C 1
ATOM 829 O O . ALA A 1 104 ? -3.781 -4.428 12.106 1.00 96.94 104 ALA A O 1
ATOM 830 N N . VAL A 1 105 ? -5.268 -5.235 10.612 1.00 97.81 105 VAL A N 1
ATOM 831 C CA . VAL A 1 105 ? -6.416 -4.465 11.081 1.00 97.81 105 VAL A CA 1
ATOM 832 C C . VAL A 1 105 ? -7.034 -5.163 12.292 1.00 97.81 105 VAL A C 1
ATOM 834 O O . VAL A 1 105 ? -7.308 -6.357 12.248 1.00 97.81 105 VAL A O 1
ATOM 837 N N . GLN A 1 106 ? -7.284 -4.411 13.356 1.00 97.81 106 GLN A N 1
ATOM 838 C CA . GLN A 1 106 ? -7.825 -4.871 14.638 1.00 97.81 106 GLN A CA 1
ATOM 839 C C . GLN A 1 106 ? -9.036 -4.024 15.057 1.00 97.81 106 GLN A C 1
ATOM 841 O O . GLN A 1 106 ? -9.209 -3.692 16.226 1.00 97.81 106 GLN A O 1
ATOM 846 N N . CYS A 1 107 ? -9.866 -3.630 14.090 1.00 97.19 107 CYS A N 1
ATOM 847 C CA . CYS A 1 107 ? -11.053 -2.827 14.357 1.00 97.19 107 CYS A CA 1
ATOM 848 C C . CYS A 1 107 ? -12.225 -3.688 14.876 1.00 97.19 107 CYS A C 1
ATOM 850 O O . CYS A 1 107 ? -12.275 -4.898 14.602 1.00 97.19 107 CYS A O 1
ATOM 852 N N . PRO A 1 108 ? -13.204 -3.081 15.572 1.00 97.19 108 PRO A N 1
ATOM 853 C CA . PRO A 1 108 ? -14.454 -3.741 15.934 1.00 97.19 108 PRO A CA 1
ATOM 854 C C . PRO A 1 108 ? -15.282 -4.165 14.705 1.00 97.19 108 PRO A C 1
ATOM 856 O O . PRO A 1 108 ? -15.089 -3.631 13.604 1.00 97.19 108 PRO A O 1
ATOM 859 N N . PRO A 1 109 ? -16.258 -5.079 14.873 1.00 95.44 109 PRO A N 1
ATOM 860 C CA . PRO A 1 109 ? -17.238 -5.385 13.833 1.00 95.44 109 PRO A CA 1
ATOM 861 C C . PRO A 1 109 ? -17.934 -4.123 13.298 1.00 95.44 109 PRO A C 1
ATOM 863 O O . PRO A 1 109 ? -18.169 -3.165 14.033 1.00 95.44 109 PRO A O 1
ATOM 866 N N . GLY A 1 110 ? -18.256 -4.118 12.003 1.00 94.12 110 GLY A N 1
ATOM 867 C CA . GLY A 1 110 ? -18.918 -2.990 11.333 1.00 94.12 110 GLY A CA 1
ATOM 868 C C . GLY A 1 110 ? -17.989 -1.850 10.897 1.00 94.12 110 GLY A C 1
ATOM 869 O O . GLY A 1 110 ? -18.419 -0.996 10.124 1.00 94.12 110 GLY A O 1
ATOM 870 N N . HIS A 1 111 ? -16.720 -1.862 11.310 1.00 96.88 111 HIS A N 1
ATOM 871 C CA . HIS A 1 111 ? -15.714 -0.896 10.868 1.00 96.88 111 HIS A CA 1
ATOM 872 C C . HIS A 1 111 ? -14.830 -1.486 9.768 1.00 96.88 111 HIS A C 1
ATOM 874 O O . HIS A 1 111 ? -14.576 -2.691 9.717 1.00 96.88 111 HIS A O 1
ATOM 880 N N . PHE A 1 112 ? -14.359 -0.621 8.870 1.00 97.06 112 PHE A N 1
ATOM 881 C CA . PHE A 1 112 ? -13.504 -1.008 7.754 1.00 97.06 112 PHE A CA 1
ATOM 882 C C . PHE A 1 112 ? -12.430 0.042 7.534 1.00 97.06 112 PHE A C 1
ATOM 884 O O . PHE A 1 112 ? -12.714 1.241 7.558 1.00 97.06 112 PHE A O 1
ATOM 891 N N . ARG A 1 113 ? -11.219 -0.413 7.214 1.00 97.12 113 ARG A N 1
ATOM 892 C CA . ARG A 1 113 ? -10.200 0.462 6.642 1.00 97.12 113 ARG A CA 1
ATOM 893 C C . ARG A 1 113 ? -10.597 0.778 5.206 1.00 97.12 113 ARG A C 1
ATOM 895 O O . ARG A 1 113 ? -10.696 -0.140 4.386 1.00 97.12 113 ARG A O 1
ATOM 902 N N . LYS A 1 114 ? -10.795 2.055 4.894 1.00 96.69 114 LYS A N 1
ATOM 903 C CA . LYS A 1 114 ? -11.302 2.545 3.609 1.00 96.69 114 LYS A CA 1
ATOM 904 C C . LYS A 1 114 ? -10.178 3.221 2.845 1.00 96.69 114 LYS A C 1
ATOM 906 O O . LYS A 1 114 ? -9.694 4.281 3.244 1.00 96.69 114 LYS A O 1
ATOM 911 N N . VAL A 1 115 ? -9.776 2.623 1.726 1.00 96.88 115 VAL A N 1
ATOM 912 C CA . VAL A 1 115 ? -8.787 3.235 0.836 1.00 96.88 115 VAL A CA 1
ATOM 913 C C . VAL A 1 115 ? -9.228 3.226 -0.615 1.00 96.88 115 VAL A C 1
ATOM 915 O O . VAL A 1 115 ? -9.856 2.275 -1.088 1.00 96.88 115 VAL A O 1
ATOM 918 N N . PHE A 1 116 ? -8.825 4.268 -1.331 1.00 96.31 116 PHE A N 1
ATOM 919 C CA . PHE A 1 116 ? -8.831 4.303 -2.786 1.00 96.31 116 PHE A CA 1
ATOM 920 C C . PHE A 1 116 ? -7.387 4.242 -3.272 1.00 96.31 116 PHE A C 1
ATOM 922 O O . PHE A 1 116 ? -6.535 4.986 -2.790 1.00 96.31 116 PHE A O 1
ATOM 929 N N . ILE A 1 117 ? -7.090 3.331 -4.194 1.00 95.81 117 ILE A N 1
ATOM 930 C CA . ILE A 1 117 ? -5.725 3.084 -4.652 1.00 95.81 117 ILE A CA 1
ATOM 931 C C . ILE A 1 117 ? -5.643 3.356 -6.146 1.00 95.81 117 ILE A C 1
ATOM 933 O O . ILE A 1 117 ? -6.374 2.754 -6.938 1.00 95.81 117 ILE A O 1
ATOM 937 N N . VAL A 1 118 ? -4.701 4.219 -6.518 1.00 95.75 118 VAL A N 1
ATOM 938 C CA . VAL A 1 118 ? -4.308 4.493 -7.899 1.00 95.75 118 VAL A CA 1
ATOM 939 C C . VAL A 1 118 ? -2.934 3.882 -8.136 1.00 95.75 118 VAL A C 1
ATOM 941 O O . VAL A 1 118 ? -1.951 4.274 -7.514 1.00 95.75 118 VAL A O 1
ATOM 944 N N . VAL A 1 119 ? -2.850 2.922 -9.050 1.00 93.75 119 VAL A N 1
ATOM 945 C CA . VAL A 1 119 ? -1.583 2.313 -9.468 1.00 93.75 119 VAL A CA 1
ATOM 946 C C . VAL A 1 119 ? -1.228 2.828 -10.851 1.00 93.75 119 VAL A C 1
ATOM 948 O O . VAL A 1 119 ? -1.985 2.624 -11.801 1.00 93.75 119 VAL A O 1
ATOM 951 N N . ALA A 1 120 ? -0.063 3.457 -10.981 1.00 91.44 120 ALA A N 1
ATOM 952 C CA . ALA A 1 120 ? 0.481 3.831 -12.278 1.00 91.44 120 ALA A CA 1
ATOM 953 C C . ALA A 1 120 ? 1.254 2.647 -12.864 1.00 91.44 120 ALA A C 1
ATOM 955 O O . ALA A 1 120 ? 2.200 2.151 -12.254 1.00 91.44 120 ALA A O 1
ATOM 956 N N . ASN A 1 121 ? 0.875 2.188 -14.054 1.00 90.25 121 ASN A N 1
ATOM 957 C CA . ASN A 1 121 ? 1.537 1.094 -14.758 1.00 90.25 121 ASN A CA 1
ATOM 958 C C . ASN A 1 121 ? 2.238 1.607 -16.015 1.00 90.25 121 ASN A C 1
ATOM 960 O O . ASN A 1 121 ? 1.715 2.465 -16.730 1.00 90.25 121 ASN A O 1
ATOM 964 N N . ARG A 1 122 ? 3.392 1.015 -16.329 1.00 88.50 122 ARG A N 1
ATOM 965 C CA . ARG A 1 122 ? 4.032 1.156 -17.638 1.00 88.50 122 ARG A CA 1
ATOM 966 C C . ARG A 1 122 ? 3.093 0.624 -18.716 1.00 88.50 122 ARG A C 1
ATOM 968 O O . ARG A 1 122 ? 2.515 -0.454 -18.560 1.00 88.50 122 ARG A O 1
ATOM 975 N N . LEU A 1 123 ? 2.986 1.349 -19.826 1.00 84.88 123 LEU A N 1
ATOM 976 C CA . LEU A 1 123 ? 2.269 0.864 -20.998 1.00 84.88 123 LEU A CA 1
ATOM 977 C C . LEU A 1 123 ? 3.048 -0.298 -21.627 1.00 84.88 123 LEU A C 1
ATOM 979 O O . LEU A 1 123 ? 4.077 -0.099 -22.265 1.00 84.88 123 LEU A O 1
ATOM 983 N N . THR A 1 124 ? 2.557 -1.519 -21.441 1.00 82.94 124 THR A N 1
ATOM 984 C CA . THR A 1 124 ? 3.098 -2.720 -22.086 1.00 82.94 124 THR A CA 1
ATOM 985 C C . THR A 1 124 ? 1.967 -3.516 -22.737 1.00 82.94 124 THR A C 1
ATOM 987 O O . THR A 1 124 ? 0.819 -3.407 -22.288 1.00 82.94 124 THR A O 1
ATOM 990 N N . PRO A 1 125 ? 2.252 -4.367 -23.744 1.00 84.12 125 PRO A N 1
ATOM 991 C CA . PRO A 1 125 ? 1.240 -5.247 -24.336 1.00 84.12 125 PRO A CA 1
ATOM 992 C C . PRO A 1 125 ? 0.499 -6.089 -23.287 1.00 84.12 125 PRO A C 1
ATOM 994 O O . PRO A 1 125 ? -0.713 -6.272 -23.370 1.00 84.12 125 PRO A O 1
ATOM 997 N N . GLN A 1 126 ? 1.210 -6.530 -22.242 1.00 82.56 126 GLN A N 1
ATOM 998 C CA . GLN A 1 126 ? 0.628 -7.271 -21.124 1.00 82.56 126 GLN A CA 1
ATOM 999 C C . GLN A 1 126 ? -0.423 -6.448 -20.360 1.00 82.56 126 GLN A C 1
ATOM 1001 O O . GLN A 1 126 ? -1.483 -6.977 -20.031 1.00 82.56 126 GLN A O 1
ATOM 1006 N N . VAL A 1 127 ? -0.149 -5.172 -20.072 1.00 77.75 127 VAL A N 1
ATOM 1007 C CA . VAL A 1 127 ? -1.090 -4.289 -19.358 1.00 77.75 127 VAL A CA 1
ATOM 1008 C C . VAL A 1 127 ? -2.291 -3.954 -20.243 1.00 77.75 127 VAL A C 1
ATOM 1010 O O . VAL A 1 127 ? -3.423 -4.030 -19.778 1.00 77.75 127 VAL A O 1
ATOM 1013 N N . ILE A 1 128 ? -2.073 -3.683 -21.535 1.00 79.31 128 ILE A N 1
ATOM 1014 C CA . ILE A 1 128 ? -3.161 -3.461 -22.505 1.00 79.31 128 ILE A CA 1
ATOM 1015 C C . ILE A 1 128 ? -4.094 -4.679 -22.552 1.00 79.31 128 ILE A C 1
ATOM 1017 O O . ILE A 1 128 ? -5.314 -4.543 -22.485 1.00 79.31 128 ILE A O 1
ATOM 1021 N N . TRP A 1 129 ? -3.532 -5.887 -22.603 1.00 80.12 129 TRP A N 1
ATOM 1022 C CA . TRP A 1 129 ? -4.313 -7.121 -22.621 1.00 80.12 129 TRP A CA 1
ATOM 1023 C C . TRP A 1 129 ? -5.120 -7.345 -21.338 1.00 80.12 129 TRP A C 1
ATOM 1025 O O . TRP A 1 129 ? -6.289 -7.732 -21.384 1.00 80.12 129 TRP A O 1
ATOM 1035 N N . ARG A 1 130 ? -4.512 -7.094 -20.174 1.00 75.19 130 ARG A N 1
ATOM 1036 C CA . ARG A 1 130 ? -5.190 -7.206 -18.874 1.00 75.19 130 ARG A CA 1
ATOM 1037 C C . ARG A 1 130 ? -6.323 -6.196 -18.736 1.00 75.19 130 ARG A C 1
ATOM 1039 O O . ARG A 1 130 ? -7.388 -6.573 -18.247 1.00 75.19 130 ARG A O 1
ATOM 1046 N N . ARG A 1 131 ? -6.109 -4.972 -19.219 1.00 70.19 131 ARG A N 1
ATOM 1047 C CA . ARG A 1 131 ? -7.118 -3.915 -19.313 1.00 70.19 131 ARG A CA 1
ATOM 1048 C C . ARG A 1 131 ? -8.318 -4.359 -20.148 1.00 70.19 131 ARG A C 1
ATOM 1050 O O . ARG A 1 131 ? -9.439 -4.336 -19.656 1.00 70.19 131 ARG A O 1
ATOM 1057 N N . MET A 1 132 ? -8.090 -4.859 -21.365 1.00 73.88 132 MET A N 1
ATOM 1058 C CA . MET A 1 132 ? -9.175 -5.351 -22.231 1.00 73.88 132 MET A CA 1
ATOM 1059 C C . MET A 1 132 ? -9.982 -6.494 -21.597 1.00 73.88 132 MET A C 1
ATOM 1061 O O . MET A 1 132 ? -11.161 -6.650 -21.887 1.00 73.88 132 MET A O 1
ATOM 1065 N N . ARG A 1 133 ? -9.363 -7.293 -20.718 1.00 74.88 133 ARG A N 1
ATOM 1066 C CA . ARG A 1 133 ? -10.023 -8.388 -19.989 1.00 74.88 133 ARG A CA 1
ATOM 1067 C C . ARG A 1 133 ? -10.636 -7.972 -18.645 1.00 74.88 133 ARG A C 1
ATOM 1069 O O . ARG A 1 133 ? -11.025 -8.852 -17.883 1.00 74.88 133 ARG A O 1
ATOM 1076 N N . GLY A 1 134 ? -10.649 -6.680 -18.309 1.00 65.50 134 GLY A N 1
ATOM 1077 C CA . GLY A 1 134 ? -11.160 -6.175 -17.028 1.00 65.50 134 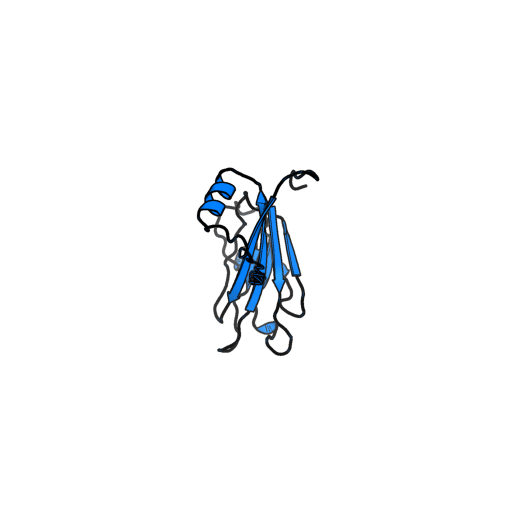GLY A CA 1
ATOM 1078 C C . GLY A 1 134 ? -10.370 -6.644 -15.798 1.00 65.50 134 GLY A C 1
ATOM 1079 O O . GLY A 1 134 ? -10.865 -6.559 -14.680 1.00 65.50 134 GLY A O 1
ATOM 1080 N N . LYS A 1 135 ? -9.152 -7.178 -15.982 1.00 62.75 135 LYS A N 1
ATOM 1081 C CA . LYS A 1 135 ? -8.304 -7.679 -14.883 1.00 62.75 135 LYS A CA 1
ATOM 1082 C C . LYS A 1 135 ? -7.514 -6.581 -14.185 1.00 62.75 135 LYS A C 1
ATOM 1084 O O . LYS A 1 135 ? -7.060 -6.782 -13.062 1.00 62.75 135 LYS A O 1
ATOM 1089 N N . ASP A 1 136 ? -7.320 -5.463 -14.867 1.00 62.16 136 ASP A N 1
ATOM 1090 C CA . ASP A 1 136 ? -6.874 -4.222 -14.261 1.00 62.16 136 ASP A CA 1
ATOM 1091 C C . ASP A 1 136 ? -8.098 -3.307 -14.293 1.00 62.16 136 ASP A C 1
ATOM 1093 O O . ASP A 1 136 ? -8.646 -3.054 -15.365 1.00 62.16 136 ASP A O 1
ATOM 1097 N N . ALA A 1 137 ? -8.586 -2.927 -13.109 1.00 52.28 137 ALA A N 1
ATOM 1098 C CA . ALA A 1 137 ? -9.726 -2.039 -12.950 1.00 52.28 137 ALA A CA 1
ATOM 1099 C C . ALA A 1 137 ? -9.401 -0.684 -13.589 1.00 52.28 137 ALA A C 1
ATOM 1101 O O . ALA A 1 137 ? -8.812 0.200 -12.963 1.00 52.28 137 ALA A O 1
ATOM 1102 N N . ASP A 1 138 ? -9.772 -0.526 -14.853 1.00 53.88 138 ASP A N 1
ATOM 1103 C CA . ASP A 1 138 ? -10.188 0.779 -15.321 1.00 53.88 138 ASP A CA 1
ATOM 1104 C C . ASP A 1 138 ? -11.357 1.161 -14.413 1.00 53.88 138 ASP A C 1
ATOM 1106 O O . ASP A 1 138 ? -12.366 0.449 -14.354 1.00 53.88 138 ASP A O 1
ATOM 1110 N N . GLY A 1 139 ? -11.182 2.243 -13.648 1.00 48.00 139 GLY A N 1
ATOM 1111 C CA . GLY A 1 139 ? -12.296 2.893 -12.974 1.00 48.00 139 GLY A CA 1
ATOM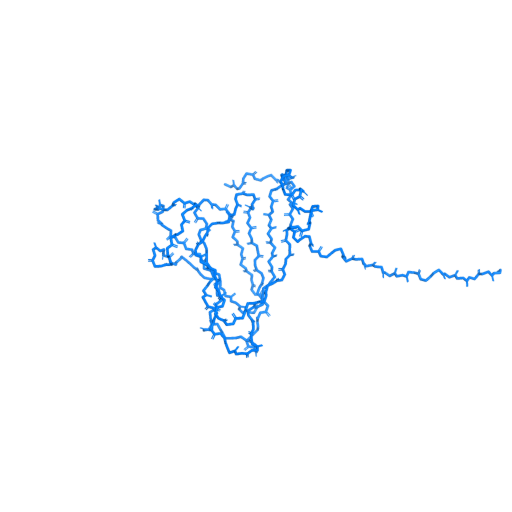 1112 C C . GLY A 1 139 ? -13.450 2.985 -13.964 1.00 48.00 139 GLY A C 1
ATOM 1113 O O . GLY A 1 139 ? -13.218 3.261 -15.143 1.00 48.00 139 GLY A O 1
ATOM 1114 N N . TYR A 1 140 ? -14.646 2.634 -13.493 1.00 42.22 140 TYR A N 1
ATOM 1115 C CA . TYR A 1 140 ? -15.891 2.613 -14.252 1.00 42.22 140 TYR A CA 1
ATOM 1116 C C . TYR A 1 140 ? -15.859 3.582 -15.441 1.00 42.22 140 TYR A C 1
ATOM 1118 O O . TYR A 1 140 ? -15.545 4.761 -15.264 1.00 42.22 140 TYR A O 1
ATOM 1126 N N . ARG A 1 141 ? -16.254 3.128 -16.642 1.00 38.81 141 ARG A N 1
ATOM 1127 C CA . ARG A 1 141 ? -16.800 4.075 -17.621 1.00 38.81 141 ARG A CA 1
ATOM 1128 C C . ARG A 1 141 ? -17.970 4.738 -16.903 1.00 38.81 141 ARG A C 1
ATOM 1130 O O . ARG A 1 141 ? -19.040 4.146 -16.805 1.00 38.81 141 ARG A O 1
ATOM 1137 N N . LEU A 1 142 ? -17.760 5.936 -16.369 1.00 40.81 142 LEU A N 1
ATOM 1138 C CA . LEU A 1 142 ? -18.856 6.823 -16.047 1.00 40.81 142 LEU A CA 1
ATOM 1139 C C . LEU A 1 142 ? -19.459 7.156 -17.406 1.00 40.81 142 LEU A C 1
ATOM 1141 O O . LEU A 1 142 ? -19.006 8.062 -18.102 1.00 40.81 142 LEU A O 1
ATOM 1145 N N . SER A 1 143 ? -20.434 6.362 -17.839 1.00 43.44 143 SER A N 1
ATOM 1146 C CA . SER A 1 143 ? -21.406 6.826 -18.808 1.00 43.44 143 SER A CA 1
ATOM 1147 C C . SER A 1 143 ? -22.150 7.961 -18.116 1.00 43.44 143 SER A C 1
ATOM 1149 O O . SER A 1 143 ? -23.206 7.755 -17.523 1.00 43.44 143 SER A O 1
ATOM 1151 N N . GLY A 1 144 ? -21.564 9.158 -18.147 1.00 42.84 144 GLY A N 1
ATOM 1152 C CA . GLY A 1 144 ? -22.260 10.415 -17.927 1.00 42.84 144 GLY A CA 1
ATOM 1153 C C . GLY A 1 144 ? -23.211 10.636 -19.093 1.00 42.84 144 GLY A C 1
ATOM 1154 O O . GLY A 1 144 ? -23.038 11.554 -19.881 1.00 42.84 144 GLY A O 1
ATOM 1155 N N . GLY A 1 145 ? -24.168 9.726 -19.254 1.00 35.72 145 GLY A N 1
ATOM 1156 C CA . GLY A 1 145 ? -25.326 9.944 -20.083 1.00 35.72 145 GLY A CA 1
ATOM 1157 C C . GLY A 1 145 ? -26.259 10.824 -19.278 1.00 35.72 145 GLY A C 1
ATOM 1158 O O . GLY A 1 145 ? -27.089 10.322 -18.527 1.00 35.72 145 GLY A O 1
ATOM 1159 N N . VAL A 1 146 ? -26.159 12.137 -19.467 1.00 47.09 146 VAL A N 1
ATOM 1160 C CA . VAL A 1 146 ? -27.413 12.869 -19.586 1.00 47.09 146 VAL A CA 1
ATOM 1161 C C . VAL A 1 146 ? -28.055 12.265 -20.831 1.00 47.09 146 VAL A C 1
ATOM 1163 O O . VAL A 1 146 ? -27.562 12.456 -21.940 1.00 47.09 146 VAL A O 1
ATOM 1166 N N . GLN A 1 147 ? -29.081 11.432 -20.650 1.00 47.53 147 GLN A N 1
ATOM 1167 C CA . GLN A 1 147 ? -30.036 11.238 -21.731 1.00 47.53 147 GLN A CA 1
ATOM 1168 C C . GLN A 1 147 ? -30.607 12.626 -22.001 1.00 47.53 147 GLN A C 1
ATOM 1170 O O . GLN A 1 147 ? -31.483 13.089 -21.268 1.00 47.53 147 GLN A O 1
ATOM 1175 N N . GLU A 1 148 ? -30.108 13.312 -23.025 1.00 53.44 148 GLU A N 1
ATOM 1176 C CA . GLU A 1 148 ? -30.963 14.267 -23.706 1.00 53.44 148 GLU A CA 1
ATOM 1177 C C . GLU A 1 148 ? -32.149 13.446 -24.204 1.00 53.44 148 GLU A C 1
ATOM 1179 O O . GLU A 1 148 ? -32.021 12.582 -25.075 1.00 53.44 148 GLU A O 1
ATOM 1184 N N . LYS A 1 149 ? -33.305 13.635 -23.557 1.00 49.22 149 LYS A N 1
ATOM 1185 C CA . LYS A 1 149 ? -34.562 13.153 -24.113 1.00 49.22 149 LYS A CA 1
ATOM 1186 C C . LYS A 1 149 ? -34.653 13.760 -25.514 1.00 49.22 149 LYS A C 1
ATOM 1188 O O . LYS A 1 149 ? -34.536 14.982 -25.614 1.00 49.22 149 LYS A O 1
ATOM 1193 N N . PRO A 1 150 ? -34.873 12.971 -26.576 1.00 47.81 150 PRO A N 1
ATOM 1194 C CA . PRO A 1 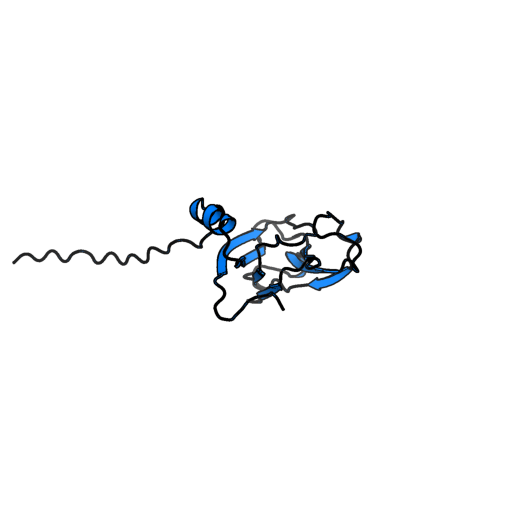150 ? -35.183 13.563 -27.864 1.00 47.81 150 PRO A CA 1
ATOM 1195 C C . PRO A 1 150 ? -36.434 14.424 -27.675 1.00 47.81 150 PRO A C 1
ATOM 1197 O O . PRO A 1 150 ? -37.469 13.931 -27.216 1.00 47.81 150 PRO A O 1
ATOM 1200 N N . SER A 1 151 ? -36.329 15.723 -27.960 1.00 51.06 151 SER A N 1
ATOM 1201 C CA . SER A 1 151 ? -37.503 16.582 -28.022 1.00 51.06 151 SER A CA 1
ATOM 1202 C C . SER A 1 151 ? -38.319 16.131 -29.226 1.00 51.06 151 SER A C 1
ATOM 1204 O O . SER A 1 151 ? -38.026 16.496 -30.364 1.00 51.06 151 SER A O 1
ATOM 1206 N N . PHE A 1 152 ? -39.328 15.302 -28.986 1.00 55.69 152 PHE A N 1
ATOM 1207 C CA . PHE A 1 152 ? -40.392 15.124 -29.954 1.00 55.69 152 PHE A CA 1
ATOM 1208 C C . PHE A 1 152 ? -41.201 16.417 -29.939 1.00 55.69 152 PHE A C 1
ATOM 1210 O O . PHE A 1 152 ? -42.009 16.638 -29.044 1.00 55.69 152 PHE A O 1
ATOM 1217 N N . ASN A 1 153 ? -40.927 17.294 -30.895 1.00 50.19 153 ASN A N 1
ATOM 1218 C CA . ASN A 1 153 ? -41.914 18.249 -31.362 1.00 50.19 153 ASN A CA 1
ATOM 1219 C C . ASN A 1 153 ? -41.905 18.191 -32.885 1.00 50.19 153 ASN A C 1
ATOM 1221 O O . ASN A 1 153 ? -41.164 18.893 -33.565 1.00 50.19 153 ASN A O 1
ATOM 1225 N N . GLU A 1 154 ? -42.744 17.293 -33.389 1.00 48.66 154 GLU A N 1
ATOM 1226 C CA . GLU A 1 154 ? -43.423 17.488 -34.658 1.00 48.66 154 GLU A CA 1
ATOM 1227 C C . GLU A 1 154 ? -44.428 18.634 -34.488 1.00 48.66 154 GLU A C 1
ATOM 1229 O O . GLU A 1 154 ? -45.422 18.492 -33.766 1.00 48.66 154 GLU A O 1
ATOM 1234 N N . ARG A 1 155 ? -44.161 19.764 -35.146 1.00 44.53 155 ARG A N 1
ATOM 1235 C CA . ARG A 1 155 ? -45.059 20.409 -36.117 1.00 44.53 155 ARG A CA 1
ATOM 1236 C C . ARG A 1 155 ? -44.457 21.707 -36.638 1.00 44.53 155 ARG A C 1
ATOM 1238 O O . ARG A 1 155 ? -44.029 22.531 -35.803 1.00 44.53 155 ARG A O 1
#

pLDDT: mean 85.95, std 16.5, range [35.72, 97.81]

Foldseek 3Di:
DLPDDPPFDWDKFKDKDWADAQDKFAKAFDDPQWFKKKKWADDEPVQDDCVQFFWKFFWFQVPPDFRPDRDGPVNTDTPDTDGRYDRDMDMDGGDRGRIIMGTGGRDDPPGTGIIMMIIIGGDDPVVVVCVVVCVRDPDDPPPPDPPPPPPPDDD

Organism: NCBI:txid637390

Sequence (155 aa):
MLGLTSRTPVILTMHWRYAPSGASISPHTDARRKIGSHIFYFNTPEDWEEAWGGQTLVLDDGDKWSRHSAPDYSDLREAGASQVLGNRSFLFAQTDHSWHAVKAVQCPPGHFRKVFIVVANRLTPQVIWRRMRGKDADGYRLSGGVQEKPSFNER

Secondary structure (DSSP, 8-state):
--S--TT--EEEEEEEEEE-TT--EEEE---TTEEEEEEEE-B-TTT--GGG---EEEEE-TT-S-TT----GGGSEEEEE---BSS-EEEEE--TT--EEEPPP-PPTT--EEEEEEEEEE--HHHHHHHHTT-S-------------------

InterPro domains:
  IPR044862 Prolyl 4-hydroxylase alpha subunit, Fe(2+) 2OG dioxygenase domain [PF13640] (17-113)

Nearest PDB structures (foldseek):
  4nhy-assembly1_A  TM=7.865E-01  e=2.831E-03  Homo sapiens
  7eeh-assembly1_D  TM=6.417E-01  e=6.126E-03  Neurospora crassa
  7eeh-assembly1_A  TM=6.421E-01  e=1.063E-02  Neurospora crassa
  3bow-assembly1_A  TM=4.573E-01  e=3.204E-02  Rattus norvegicus
  7eel-assembly1_H  TM=3.215E-01  e=9.012E-03  unidentified

Mean predicted aligned error: 8.11 Å

Solvent-accessible surface area (backbone atoms only — not comparable to full-atom values): 9055 Å² total; per-residue (Å²): 126,96,83,71,58,101,80,60,67,66,44,68,31,38,48,78,48,75,39,46,55,71,39,62,41,72,49,39,42,66,60,87,56,36,51,25,41,39,38,37,21,70,29,36,81,92,66,46,59,77,89,27,44,52,26,48,32,36,35,42,57,84,86,70,64,60,55,85,53,80,63,57,70,89,73,38,45,81,75,45,68,46,68,53,51,68,74,30,69,46,74,50,63,52,44,73,72,41,31,30,31,29,42,55,19,62,48,62,90,97,41,54,52,40,34,43,37,41,33,39,23,53,74,41,75,68,52,56,52,33,42,78,68,64,73,40,41,61,57,73,84,75,76,80,66,76,76,74,71,81,81,85,71,92,127

Radius of gyration: 19.71 Å; Cα contacts (8 Å, |Δi|>4): 302; chains: 1; bounding box: 65×34×53 Å